Protein AF-A0A7R9XXQ8-F1 (afdb_monomer_lite)

Foldseek 3Di:
DPPPPPPCPPVVVVPPPDDDPVNLVVVQVVCCVVPVDGDDPDDLVPDDPVVNVVVDDDDPVVVVVVVVVLVVDPDPVVSVVVVCVVVVNDPDVVVVPPPPPPPPPPPPD

Secondary structure (DSSP, 8-state):
--TTSSSSHHHHHTT-TT--HHHHHHHHHHHHHHHSS------TTTS-HHHHHHHSPPPHHHHHHHHHHHHT---HHHHHHHHHHHTTSS--TTTS-------------

Organism: NCBI:txid156133

Structure (mmCIF, N/CA/C/O backbone):
data_AF-A0A7R9XXQ8-F1
#
_entry.id   AF-A0A7R9XXQ8-F1
#
loop_
_atom_site.group_PDB
_atom_site.id
_atom_site.type_symbol
_atom_site.label_atom_id
_atom_site.label_alt_id
_atom_site.label_comp_id
_atom_site.label_asym_id
_atom_site.label_entity_id
_atom_site.label_seq_id
_atom_site.pdbx_PDB_ins_code
_atom_site.Cartn_x
_atom_site.Cartn_y
_atom_site.Cartn_z
_atom_site.occupancy
_atom_site.B_iso_or_equiv
_atom_site.auth_seq_id
_atom_site.auth_comp_id
_atom_site.auth_asym_id
_atom_site.auth_atom_id
_atom_site.pdbx_PDB_model_num
ATOM 1 N N . SER A 1 1 ? 11.482 24.152 11.584 1.00 44.59 1 SER A N 1
ATOM 2 C CA . SER A 1 1 ? 10.383 23.712 10.705 1.00 44.59 1 SER A CA 1
ATOM 3 C C . SER A 1 1 ? 10.894 22.589 9.810 1.00 44.59 1 SER A C 1
ATOM 5 O O . SER A 1 1 ? 11.612 22.868 8.861 1.00 44.59 1 SER A O 1
ATOM 7 N N . ARG A 1 2 ? 10.676 21.319 10.182 1.00 42.47 2 ARG A N 1
ATOM 8 C CA . ARG A 1 2 ? 11.193 20.131 9.456 1.00 42.47 2 ARG A CA 1
ATOM 9 C C . ARG A 1 2 ? 10.077 19.232 8.907 1.00 42.47 2 ARG A C 1
ATOM 11 O O . ARG A 1 2 ? 10.345 18.350 8.107 1.00 42.47 2 ARG A O 1
ATOM 18 N N . THR A 1 3 ? 8.834 19.496 9.296 1.00 44.12 3 THR A N 1
ATOM 19 C CA . THR A 1 3 ? 7.685 18.613 9.055 1.00 44.12 3 THR A CA 1
ATOM 20 C C . THR A 1 3 ? 6.949 18.903 7.741 1.00 44.12 3 THR A C 1
ATOM 22 O O . THR A 1 3 ? 6.080 18.140 7.350 1.00 44.12 3 THR A O 1
ATOM 25 N N . GLN A 1 4 ? 7.302 19.971 7.015 1.00 43.41 4 GLN A N 1
ATOM 26 C CA . GLN A 1 4 ? 6.642 20.328 5.747 1.00 43.41 4 GLN A CA 1
ATOM 27 C C . GLN A 1 4 ? 7.287 19.715 4.491 1.00 43.41 4 GLN A C 1
ATOM 29 O O . GLN A 1 4 ? 6.741 19.876 3.408 1.00 43.41 4 GLN A O 1
ATOM 34 N N . ARG A 1 5 ? 8.418 18.999 4.600 1.00 43.25 5 ARG A N 1
ATOM 35 C CA . ARG A 1 5 ? 9.094 18.386 3.434 1.00 43.25 5 ARG A CA 1
ATOM 36 C C . ARG A 1 5 ? 8.615 16.977 3.073 1.00 43.25 5 ARG A C 1
ATOM 38 O O . ARG A 1 5 ? 8.966 16.495 2.008 1.00 43.25 5 ARG A O 1
ATOM 45 N N . ALA A 1 6 ? 7.839 16.319 3.935 1.00 41.97 6 ALA A N 1
ATOM 46 C CA . ALA A 1 6 ? 7.479 14.909 3.751 1.00 41.97 6 ALA A CA 1
ATOM 47 C C . ALA A 1 6 ? 6.158 14.682 2.993 1.00 41.97 6 ALA A C 1
ATOM 49 O O . ALA A 1 6 ? 5.855 13.552 2.636 1.00 41.97 6 ALA A O 1
ATOM 50 N N . VAL A 1 7 ? 5.367 15.731 2.741 1.00 41.59 7 VAL A N 1
ATOM 51 C CA . VAL A 1 7 ? 4.044 15.606 2.087 1.00 41.59 7 VAL A CA 1
ATOM 52 C C . VAL A 1 7 ? 4.100 15.993 0.601 1.00 41.59 7 VAL A C 1
ATOM 54 O O . VAL A 1 7 ? 3.151 15.777 -0.145 1.00 41.59 7 VAL A O 1
ATOM 57 N N . THR A 1 8 ? 5.227 16.534 0.141 1.00 44.00 8 THR A N 1
ATOM 58 C CA . THR A 1 8 ? 5.399 17.031 -1.228 1.00 44.00 8 THR A CA 1
ATOM 59 C C . THR A 1 8 ? 5.886 15.979 -2.225 1.00 44.00 8 THR A C 1
ATOM 61 O O . THR A 1 8 ? 5.909 16.281 -3.410 1.00 44.00 8 THR A O 1
ATOM 64 N N . SER A 1 9 ? 6.260 14.762 -1.808 1.00 48.88 9 SER A N 1
ATOM 65 C CA . SER A 1 9 ? 6.932 13.819 -2.718 1.00 48.88 9 SER A CA 1
ATOM 66 C C . SER A 1 9 ? 5.994 13.024 -3.626 1.00 48.88 9 SER A C 1
ATOM 68 O O . SER A 1 9 ? 6.343 12.800 -4.771 1.00 48.88 9 SER A O 1
ATOM 70 N N . MET A 1 10 ? 4.800 12.620 -3.183 1.00 41.31 10 MET A N 1
ATOM 71 C CA . MET A 1 10 ? 3.940 11.762 -4.024 1.00 41.31 10 MET A CA 1
ATOM 72 C C . MET A 1 10 ? 2.934 12.545 -4.870 1.00 41.31 10 MET A C 1
ATOM 74 O O . MET A 1 10 ? 2.598 12.125 -5.971 1.00 41.31 10 MET A O 1
ATOM 78 N N . LYS A 1 11 ? 2.478 13.710 -4.390 1.00 39.66 11 LYS A N 1
ATOM 79 C CA . LYS A 1 11 ? 1.526 14.545 -5.137 1.00 39.66 11 LYS A CA 1
ATOM 80 C C . LYS A 1 11 ? 2.197 15.356 -6.254 1.00 39.66 11 LYS A C 1
ATOM 82 O O . LYS A 1 11 ? 1.564 15.599 -7.268 1.00 39.66 11 LYS A O 1
ATOM 87 N N . ALA A 1 12 ? 3.474 15.715 -6.093 1.00 43.38 12 ALA A N 1
ATOM 88 C CA . ALA A 1 12 ? 4.239 16.416 -7.128 1.00 43.38 12 ALA A CA 1
ATOM 89 C C . ALA A 1 12 ? 4.647 15.502 -8.298 1.00 43.38 12 ALA A C 1
ATOM 91 O O . ALA A 1 12 ? 4.766 15.975 -9.420 1.00 43.38 12 ALA A O 1
ATOM 92 N N . VAL A 1 13 ? 4.811 14.195 -8.057 1.00 46.38 13 VAL A N 1
ATOM 93 C CA . VAL A 1 13 ? 5.146 13.214 -9.108 1.00 46.38 13 VAL A CA 1
ATOM 94 C C . VAL A 1 13 ? 3.949 12.946 -10.029 1.00 46.38 13 VAL A C 1
ATOM 96 O O . VAL A 1 13 ? 4.130 12.721 -11.219 1.00 46.38 13 VAL A O 1
ATOM 99 N N . ALA A 1 14 ? 2.721 13.030 -9.510 1.00 44.59 14 ALA A N 1
ATOM 100 C CA . ALA A 1 14 ? 1.502 12.840 -10.300 1.00 44.59 14 ALA A CA 1
ATOM 101 C C . ALA A 1 14 ? 1.143 14.041 -11.203 1.00 44.59 14 ALA A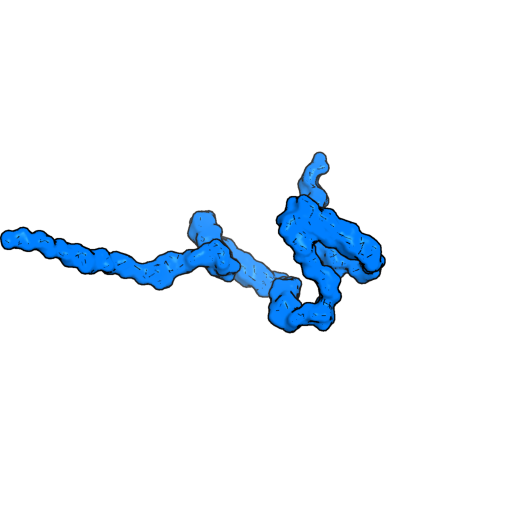 C 1
ATOM 103 O O . ALA A 1 14 ? 0.341 13.887 -12.117 1.00 44.59 14 ALA A O 1
ATOM 104 N N . GLU A 1 15 ? 1.721 15.224 -10.960 1.00 42.25 15 GLU A N 1
ATOM 105 C CA . GLU A 1 15 ? 1.478 16.452 -11.742 1.00 42.25 15 GLU A CA 1
ATOM 106 C C . GLU A 1 15 ? 2.602 16.757 -12.755 1.00 42.25 15 GLU A C 1
ATOM 108 O O . GLU A 1 15 ? 2.564 17.788 -13.425 1.00 42.25 15 GLU A O 1
ATOM 113 N N . ALA A 1 16 ? 3.598 15.874 -12.899 1.00 49.00 16 ALA A N 1
ATOM 114 C CA . ALA A 1 16 ? 4.711 16.044 -13.831 1.00 49.00 16 ALA A CA 1
ATOM 115 C C . ALA A 1 16 ? 4.338 15.608 -15.261 1.00 49.00 16 ALA A C 1
ATOM 117 O O . ALA A 1 16 ? 4.905 14.668 -15.818 1.00 49.00 16 ALA A O 1
ATOM 118 N N . GLU A 1 17 ? 3.377 16.302 -15.872 1.00 51.16 17 GLU A N 1
ATOM 119 C CA . GLU A 1 17 ? 3.313 16.358 -17.331 1.00 51.16 17 GLU A CA 1
ATOM 120 C C . GLU A 1 17 ? 4.490 17.239 -17.805 1.00 51.16 17 GLU A C 1
ATOM 122 O O . GLU A 1 17 ? 4.548 18.425 -17.490 1.00 51.16 17 GLU A O 1
ATOM 127 N N . ASP A 1 18 ? 5.441 16.617 -18.514 1.00 55.34 18 ASP A N 1
ATOM 128 C CA . ASP A 1 18 ? 6.684 17.161 -19.099 1.00 55.34 18 ASP A CA 1
ATOM 129 C C . ASP A 1 18 ? 7.947 17.250 -18.211 1.00 55.34 18 ASP A C 1
ATOM 131 O O . ASP A 1 18 ? 8.616 18.281 -18.152 1.00 55.34 18 ASP A O 1
ATOM 135 N N . THR A 1 19 ? 8.382 16.133 -17.613 1.00 61.91 19 THR A N 1
ATOM 136 C CA . THR A 1 19 ? 9.820 15.941 -17.328 1.00 61.91 19 THR A CA 1
ATOM 137 C C . THR A 1 19 ? 10.560 15.502 -18.591 1.00 61.91 19 THR A C 1
ATOM 139 O O . THR A 1 19 ? 10.143 14.587 -19.310 1.00 61.91 19 THR A O 1
ATOM 142 N N . THR A 1 20 ? 11.680 16.159 -18.886 1.00 71.88 20 THR A N 1
ATOM 143 C CA . THR A 1 20 ? 12.527 15.818 -20.033 1.00 71.88 20 THR A CA 1
ATOM 144 C C . THR A 1 20 ? 13.187 14.446 -19.845 1.00 71.88 20 THR A C 1
ATOM 146 O O . THR A 1 20 ? 13.365 13.957 -18.730 1.00 71.88 20 THR A O 1
ATOM 149 N N . VAL A 1 21 ? 13.590 13.801 -20.948 1.00 74.31 21 VAL A N 1
ATOM 150 C CA . VAL A 1 21 ? 14.237 12.470 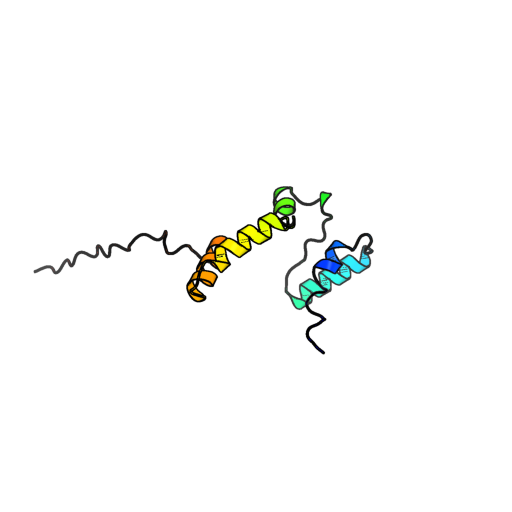-20.915 1.00 74.31 21 VAL A CA 1
ATOM 151 C C . VAL A 1 21 ? 15.489 12.451 -20.029 1.00 74.31 21 VAL A C 1
ATOM 153 O O . VAL A 1 21 ? 15.766 11.441 -19.388 1.00 74.31 21 VAL A O 1
ATOM 156 N N . GLU A 1 22 ? 16.235 13.555 -19.974 1.00 76.69 22 GLU A N 1
ATOM 157 C CA . GLU A 1 22 ? 17.437 13.658 -19.140 1.00 76.69 22 GLU A CA 1
ATOM 158 C C . GLU A 1 22 ? 17.104 13.811 -17.649 1.00 76.69 22 GLU A C 1
ATOM 160 O O . GLU A 1 22 ? 17.779 13.217 -16.813 1.00 76.69 22 GLU A O 1
ATOM 165 N N . GLU A 1 23 ? 16.018 14.504 -17.300 1.00 79.50 23 GLU A N 1
ATOM 166 C CA . GLU A 1 23 ? 15.549 14.591 -15.909 1.00 79.50 23 GLU A CA 1
ATOM 167 C C . GLU A 1 23 ? 15.050 13.235 -15.399 1.00 79.50 23 GLU A C 1
ATOM 169 O O . GLU A 1 23 ? 15.396 12.835 -14.289 1.00 79.50 23 GLU A O 1
ATOM 174 N N . LYS A 1 24 ? 14.326 12.476 -16.236 1.00 75.56 24 LYS A N 1
ATOM 175 C CA . LYS A 1 24 ? 13.893 11.112 -15.892 1.00 75.56 24 LYS A CA 1
ATOM 176 C C . LYS A 1 24 ? 15.084 10.184 -15.627 1.00 75.56 24 LYS A C 1
ATOM 178 O O . LYS A 1 24 ? 15.012 9.345 -14.737 1.00 75.56 24 LYS A O 1
ATOM 183 N N . LYS A 1 25 ? 16.182 10.311 -16.383 1.00 81.12 25 LYS A N 1
ATOM 184 C CA . LYS A 1 25 ? 17.398 9.511 -16.146 1.00 81.12 25 LYS A CA 1
ATOM 185 C C . LYS A 1 25 ? 18.050 9.854 -14.814 1.00 81.12 25 LYS A C 1
ATOM 187 O O . LYS A 1 25 ? 18.387 8.938 -14.073 1.00 81.12 25 LYS A O 1
ATOM 192 N N . GLN A 1 26 ? 18.186 11.145 -14.511 1.00 84.81 26 GLN A N 1
ATOM 193 C CA . GLN A 1 26 ? 18.776 11.579 -13.248 1.00 84.81 26 GLN A CA 1
ATOM 194 C C . GLN A 1 26 ? 17.950 11.085 -12.056 1.00 84.81 26 GLN A C 1
ATOM 196 O O . GLN A 1 26 ? 18.505 10.553 -11.105 1.00 84.81 26 GLN A O 1
ATOM 201 N N . GLU A 1 27 ? 16.620 11.173 -12.13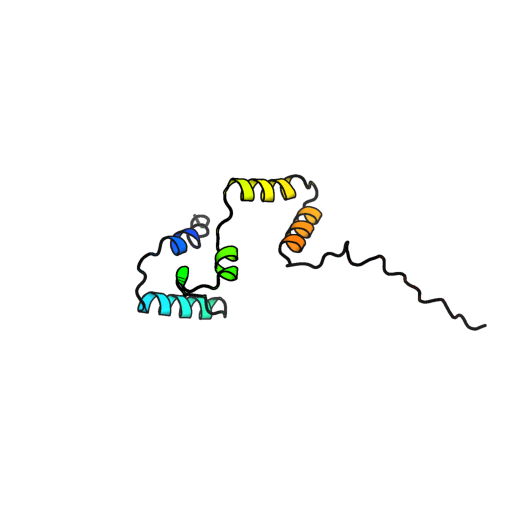1 1.00 80.38 27 GLU A N 1
ATOM 202 C CA . GLU A 1 27 ? 15.734 10.670 -11.077 1.00 80.38 27 GLU A CA 1
ATOM 203 C C . GLU A 1 27 ? 15.879 9.155 -10.865 1.00 80.38 27 GLU A C 1
ATOM 205 O O . GLU A 1 27 ? 15.905 8.678 -9.732 1.00 80.38 27 GLU A O 1
ATOM 210 N N . VAL A 1 28 ? 16.021 8.388 -11.949 1.00 82.00 28 VAL A N 1
ATOM 211 C CA . VAL A 1 28 ? 16.257 6.940 -11.878 1.00 82.00 28 VAL A CA 1
ATOM 212 C C . VAL A 1 28 ? 17.586 6.619 -11.196 1.00 82.00 28 VAL A C 1
ATOM 214 O O . VAL A 1 28 ? 17.627 5.719 -10.355 1.00 82.00 28 VAL A O 1
ATOM 217 N N . GLU A 1 29 ? 18.657 7.332 -11.553 1.00 85.06 29 GLU A N 1
ATOM 218 C CA . GLU A 1 29 ? 19.975 7.166 -10.934 1.00 85.06 29 GLU A CA 1
ATOM 219 C C . GLU A 1 29 ? 19.932 7.526 -9.445 1.00 85.06 29 GLU A C 1
ATOM 221 O O . GLU A 1 29 ? 20.344 6.716 -8.616 1.00 85.06 29 GLU A O 1
ATOM 226 N N . ASP A 1 30 ? 19.333 8.664 -9.093 1.00 86.25 30 ASP A N 1
ATOM 227 C CA . ASP A 1 30 ? 19.211 9.127 -7.710 1.00 86.25 30 ASP A CA 1
ATOM 228 C C . ASP A 1 30 ? 18.413 8.131 -6.845 1.00 86.25 30 ASP A C 1
ATOM 230 O O . ASP A 1 30 ? 18.818 7.780 -5.733 1.00 86.25 30 ASP A O 1
ATOM 234 N N . VAL A 1 31 ? 17.275 7.634 -7.345 1.00 83.12 31 VAL A N 1
ATOM 235 C CA . VAL A 1 31 ? 16.445 6.656 -6.619 1.00 83.12 31 VAL A CA 1
ATOM 236 C C . VAL A 1 31 ? 17.183 5.328 -6.459 1.00 83.12 31 VAL A C 1
ATOM 238 O O . VAL A 1 31 ? 17.120 4.721 -5.386 1.00 83.12 31 VAL A O 1
ATOM 241 N N . TYR A 1 32 ? 17.920 4.890 -7.481 1.00 82.50 32 TYR A N 1
ATOM 242 C CA . TYR A 1 32 ? 18.723 3.676 -7.394 1.00 82.50 32 TYR A CA 1
ATOM 243 C C . TYR A 1 32 ? 19.875 3.820 -6.393 1.00 82.50 32 TYR A C 1
ATOM 245 O O . TYR A 1 32 ? 20.080 2.920 -5.579 1.00 82.50 32 TYR A O 1
ATOM 253 N N . GLU A 1 33 ? 20.591 4.946 -6.385 1.00 85.31 33 GLU A N 1
ATOM 254 C CA . GLU A 1 33 ? 21.674 5.193 -5.427 1.00 85.31 33 GLU A CA 1
ATOM 255 C C . GLU A 1 33 ? 21.177 5.244 -3.976 1.00 85.31 33 GLU A C 1
ATOM 257 O O . GLU A 1 33 ? 21.848 4.737 -3.074 1.00 85.31 33 GLU A O 1
ATOM 262 N N . ILE A 1 34 ? 19.998 5.826 -3.736 1.00 81.75 34 ILE A N 1
ATOM 263 C CA . ILE A 1 34 ? 19.454 5.988 -2.381 1.00 81.75 34 ILE A CA 1
ATOM 264 C C . ILE A 1 34 ? 18.779 4.705 -1.880 1.00 81.75 34 ILE A C 1
ATOM 266 O O . ILE A 1 34 ? 18.950 4.333 -0.717 1.00 81.75 34 ILE A O 1
ATOM 270 N N . PHE A 1 35 ? 17.983 4.047 -2.725 1.00 78.81 35 PHE A N 1
ATOM 271 C CA . PHE A 1 35 ? 17.079 2.973 -2.301 1.00 78.81 35 PHE A CA 1
ATOM 272 C C . PHE A 1 35 ? 17.412 1.597 -2.893 1.00 78.81 35 PHE A C 1
ATOM 274 O O . PHE A 1 35 ? 16.841 0.598 -2.455 1.00 78.81 35 PHE A O 1
ATOM 281 N N . GLY A 1 36 ? 18.325 1.517 -3.864 1.00 79.69 36 GLY A N 1
ATOM 282 C CA . GLY A 1 36 ? 18.773 0.257 -4.462 1.00 79.69 36 GLY A CA 1
ATOM 283 C C . GLY A 1 36 ? 17.773 -0.391 -5.423 1.00 79.69 36 GLY A C 1
ATOM 284 O O . GLY A 1 36 ? 17.904 -1.579 -5.716 1.00 79.69 36 GLY A O 1
ATOM 285 N N . PHE A 1 37 ? 16.769 0.346 -5.910 1.00 80.12 37 PHE A N 1
ATOM 286 C CA . PHE A 1 37 ? 15.816 -0.147 -6.909 1.00 80.12 37 PHE A CA 1
ATOM 287 C C . PHE A 1 37 ? 15.582 0.873 -8.027 1.00 80.12 37 PHE A C 1
ATOM 289 O O . PHE A 1 37 ? 15.732 2.075 -7.828 1.00 80.12 37 PHE A O 1
ATOM 296 N N . PHE A 1 38 ? 15.196 0.382 -9.206 1.00 79.31 38 PHE A N 1
ATOM 297 C CA . PHE A 1 38 ? 14.852 1.225 -10.349 1.00 79.31 38 PHE A CA 1
ATOM 298 C C . PHE A 1 38 ? 13.355 1.562 -10.316 1.00 79.31 38 PHE A C 1
ATOM 300 O O . PHE A 1 38 ? 12.536 0.635 -10.357 1.00 79.31 38 PHE A O 1
ATOM 307 N N . PRO A 1 39 ? 12.969 2.848 -10.235 1.00 79.75 39 PRO A N 1
ATOM 308 C CA . PRO A 1 39 ? 11.568 3.233 -10.314 1.00 79.75 39 PRO A CA 1
ATOM 309 C C . PRO A 1 39 ? 11.013 2.947 -11.716 1.00 79.75 39 PRO A C 1
ATOM 311 O O . PRO A 1 39 ? 11.714 3.029 -12.725 1.00 79.75 39 PRO A O 1
ATOM 314 N N . ASP A 1 40 ? 9.734 2.585 -11.788 1.00 77.50 40 ASP A N 1
ATOM 315 C CA . ASP A 1 40 ? 9.062 2.295 -13.055 1.00 77.50 40 ASP A CA 1
ATOM 316 C C . ASP A 1 40 ? 8.536 3.590 -13.691 1.00 77.50 40 ASP A C 1
ATOM 318 O O . ASP A 1 40 ? 7.442 4.057 -13.358 1.00 77.50 40 ASP A O 1
ATOM 322 N N . MET A 1 41 ? 9.353 4.126 -14.605 1.00 76.38 41 MET A N 1
ATOM 323 C CA . MET A 1 41 ? 9.192 5.414 -15.299 1.00 76.38 41 MET A CA 1
ATOM 324 C C . MET A 1 41 ? 8.269 5.379 -16.522 1.00 76.38 41 MET A C 1
ATOM 326 O O . MET A 1 41 ? 8.181 6.371 -17.248 1.00 76.38 41 MET A O 1
ATOM 330 N N . ARG A 1 42 ? 7.646 4.230 -16.804 1.00 81.62 42 ARG A N 1
ATOM 331 C CA . ARG A 1 42 ? 6.709 4.099 -17.923 1.00 81.62 42 ARG A CA 1
ATOM 332 C C . ARG A 1 42 ? 5.509 5.009 -17.717 1.00 81.62 42 ARG A C 1
ATOM 334 O O . ARG A 1 42 ? 4.994 5.118 -16.600 1.00 81.62 42 ARG A O 1
ATOM 341 N N . ASP A 1 43 ? 5.033 5.596 -18.810 1.00 80.12 43 ASP A N 1
ATOM 342 C CA . ASP A 1 43 ? 3.820 6.403 -18.767 1.00 80.12 43 ASP A CA 1
ATOM 343 C C . ASP A 1 43 ? 2.613 5.505 -18.457 1.00 80.12 43 ASP A C 1
ATOM 345 O O . ASP A 1 43 ? 2.585 4.307 -18.753 1.00 80.12 43 ASP A O 1
ATOM 349 N N . GLU A 1 44 ? 1.558 6.079 -17.885 1.00 75.50 44 GLU A N 1
ATOM 350 C CA . GLU A 1 44 ? 0.424 5.313 -17.355 1.00 75.50 44 GLU A CA 1
ATOM 351 C C . GLU A 1 44 ? -0.291 4.454 -18.417 1.00 75.50 44 GLU A C 1
ATOM 353 O O . GLU A 1 44 ? -0.855 3.402 -18.115 1.00 75.50 44 GLU A O 1
ATOM 358 N N . LYS A 1 45 ? -0.213 4.859 -19.692 1.00 81.62 45 LYS A N 1
ATOM 359 C CA . LYS A 1 45 ? -0.747 4.118 -20.849 1.00 81.62 45 LYS A CA 1
ATOM 360 C C . LYS A 1 45 ? 0.089 2.888 -21.224 1.00 81.62 45 LYS A C 1
ATOM 362 O O . LYS A 1 45 ? -0.454 1.966 -21.827 1.00 81.62 45 LYS A O 1
ATOM 367 N N . GLU A 1 46 ? 1.375 2.877 -20.883 1.00 83.12 46 GLU A N 1
ATOM 368 C CA . GLU A 1 46 ? 2.329 1.798 -21.177 1.00 83.12 46 GLU A CA 1
ATOM 369 C C . GLU A 1 46 ? 2.345 0.717 -20.086 1.00 83.12 46 GLU A C 1
ATOM 371 O O . GLU A 1 46 ? 2.867 -0.385 -20.284 1.00 83.12 46 GLU A O 1
ATOM 376 N N . LEU A 1 47 ? 1.763 1.014 -18.923 1.00 83.06 47 LEU A N 1
ATOM 377 C CA . LEU A 1 47 ? 1.676 0.081 -17.811 1.00 83.06 47 LEU A CA 1
ATOM 378 C C . LEU A 1 47 ? 0.635 -1.021 -18.075 1.00 83.06 47 LEU A C 1
ATOM 380 O O . LEU A 1 47 ? -0.471 -0.743 -18.554 1.00 83.06 47 LEU A O 1
ATOM 384 N N . PRO A 1 48 ? 0.925 -2.280 -17.691 1.00 88.44 48 PRO A N 1
ATOM 385 C CA . PRO A 1 48 ? -0.074 -3.342 -17.699 1.00 88.44 48 PRO A CA 1
ATOM 386 C C . PRO A 1 48 ? -1.310 -2.947 -16.886 1.00 88.44 48 PRO A C 1
ATOM 388 O O . PRO A 1 48 ? -1.185 -2.362 -15.811 1.00 88.44 48 PRO A O 1
ATOM 391 N N . LYS A 1 49 ? -2.508 -3.331 -17.345 1.00 83.62 49 LYS A N 1
ATOM 392 C CA . LYS A 1 49 ? -3.779 -2.984 -16.678 1.00 83.62 49 LYS A CA 1
ATOM 393 C C . LYS A 1 49 ? -3.787 -3.335 -15.184 1.00 83.62 49 LYS A C 1
ATOM 395 O O . LYS A 1 49 ? -4.242 -2.539 -14.378 1.00 83.62 49 LYS A O 1
ATOM 400 N N . ALA A 1 50 ? -3.235 -4.488 -14.808 1.00 79.31 50 ALA A N 1
ATOM 401 C CA . ALA A 1 50 ? -3.128 -4.887 -13.404 1.00 79.31 50 ALA A CA 1
ATOM 402 C C . ALA A 1 50 ? -2.277 -3.913 -12.567 1.00 79.31 50 ALA A C 1
ATOM 404 O O . ALA A 1 50 ? -2.636 -3.607 -11.438 1.00 79.31 50 ALA A O 1
ATOM 405 N N . VAL A 1 51 ? -1.182 -3.392 -13.131 1.00 77.06 51 VAL A N 1
ATOM 406 C CA . VAL A 1 51 ? -0.310 -2.409 -12.468 1.00 77.06 51 VAL A CA 1
ATOM 407 C C . VAL A 1 51 ? -0.994 -1.047 -12.394 1.00 77.06 51 VAL A C 1
ATOM 409 O O . VAL A 1 51 ? -0.927 -0.395 -11.360 1.00 77.06 51 VAL A O 1
ATOM 412 N N . ARG A 1 52 ? -1.704 -0.639 -13.452 1.00 82.50 52 ARG A N 1
ATOM 413 C CA . ARG A 1 52 ? -2.506 0.594 -13.447 1.00 82.50 52 ARG A CA 1
ATOM 414 C C . ARG A 1 52 ? -3.558 0.575 -12.345 1.00 82.50 52 ARG A C 1
ATOM 416 O O . ARG A 1 52 ? -3.592 1.493 -11.546 1.00 82.50 52 ARG A O 1
ATOM 423 N N . ASN A 1 53 ? -4.318 -0.511 -12.236 1.00 78.56 53 ASN A N 1
ATOM 424 C CA . ASN A 1 53 ? -5.319 -0.680 -11.183 1.00 78.56 53 ASN A CA 1
ATOM 425 C C . ASN A 1 53 ? -4.707 -0.654 -9.768 1.00 78.56 53 ASN A C 1
ATOM 427 O O . ASN A 1 53 ? -5.382 -0.278 -8.820 1.00 78.56 53 ASN A O 1
ATOM 431 N N . MET A 1 54 ? -3.445 -1.075 -9.606 1.00 71.12 54 MET A N 1
ATOM 432 C CA . MET A 1 54 ? -2.732 -0.957 -8.326 1.00 71.12 54 MET A CA 1
ATOM 433 C C . MET A 1 54 ? -2.245 0.470 -8.040 1.00 71.12 54 MET A C 1
ATOM 435 O O . MET A 1 54 ? -2.104 0.834 -6.876 1.00 71.12 54 MET A O 1
ATOM 439 N N . ARG A 1 55 ? -1.958 1.262 -9.082 1.00 75.94 55 ARG A N 1
ATOM 440 C CA . ARG A 1 55 ? -1.560 2.674 -8.969 1.00 75.94 55 ARG A CA 1
ATOM 441 C C . ARG A 1 55 ? -2.752 3.627 -8.870 1.00 75.94 55 ARG A C 1
ATOM 443 O O . ARG A 1 55 ? -2.573 4.746 -8.398 1.00 75.94 55 ARG A O 1
ATOM 450 N N . GLU A 1 56 ? -3.937 3.205 -9.308 1.00 76.38 56 GLU A N 1
ATOM 451 C CA . GLU A 1 56 ? -5.166 3.986 -9.190 1.00 76.38 56 GLU A CA 1
ATOM 452 C C . GLU A 1 56 ? -5.429 4.324 -7.720 1.00 76.38 56 GLU A C 1
ATOM 454 O O . GLU A 1 56 ? -5.570 3.455 -6.854 1.00 76.38 56 GLU A O 1
ATOM 459 N N . PHE A 1 57 ? -5.484 5.624 -7.436 1.00 69.12 57 PHE A N 1
ATOM 460 C CA . PHE A 1 57 ? -5.902 6.103 -6.132 1.00 69.12 57 PHE A CA 1
ATOM 461 C C . PHE A 1 57 ? -7.368 5.738 -5.935 1.00 69.12 57 PHE A C 1
ATOM 463 O O . PHE A 1 57 ? -8.223 6.142 -6.717 1.00 69.12 57 PHE A O 1
ATOM 470 N N . LYS A 1 58 ? -7.654 4.986 -4.872 1.00 73.00 58 LYS A N 1
ATOM 471 C CA . LYS A 1 58 ? -9.033 4.726 -4.461 1.00 73.00 58 LYS A CA 1
ATOM 472 C C . LYS A 1 58 ? -9.734 6.042 -4.134 1.00 73.00 58 LYS A C 1
ATOM 474 O O . LYS A 1 58 ? -9.139 6.924 -3.510 1.00 73.00 58 LYS A O 1
ATOM 479 N N . ASP A 1 59 ? -10.995 6.157 -4.534 1.00 74.75 59 ASP A N 1
ATOM 480 C CA . ASP A 1 59 ? -11.805 7.345 -4.279 1.00 74.75 59 ASP A CA 1
ATOM 481 C C . ASP A 1 59 ? -11.979 7.598 -2.773 1.00 74.75 59 ASP A C 1
ATOM 483 O O . ASP A 1 59 ? -11.845 6.702 -1.935 1.00 74.75 59 ASP A O 1
ATOM 487 N N . GLY A 1 60 ? -12.286 8.846 -2.407 1.00 75.75 60 GLY A N 1
ATOM 488 C CA . GLY A 1 60 ? -12.384 9.271 -1.006 1.00 75.75 60 GLY A CA 1
ATOM 489 C C . GLY A 1 60 ? -13.395 8.476 -0.171 1.00 75.75 60 GLY A C 1
ATOM 490 O O . GLY A 1 60 ? -13.166 8.294 1.024 1.00 75.75 60 GLY A O 1
ATOM 491 N N . GLU A 1 61 ? -14.469 7.975 -0.790 1.00 80.94 61 GLU A N 1
ATOM 492 C CA . GLU A 1 61 ? -15.457 7.102 -0.140 1.00 80.94 61 GLU A CA 1
ATOM 493 C C . GLU A 1 61 ? -14.872 5.718 0.167 1.00 80.94 61 GLU A C 1
ATOM 495 O O . GLU A 1 61 ? -14.907 5.293 1.320 1.00 80.94 61 GLU A O 1
ATOM 500 N N . GLU A 1 62 ? -14.222 5.064 -0.800 1.00 76.25 62 GLU A N 1
ATOM 501 C CA . GLU A 1 62 ? -13.553 3.776 -0.571 1.00 76.25 62 GLU A CA 1
ATOM 502 C C . GLU A 1 62 ? -12.440 3.894 0.484 1.00 76.25 62 GLU A C 1
ATOM 504 O O . GLU A 1 62 ? -12.278 3.036 1.351 1.00 76.25 62 GLU A O 1
ATOM 509 N N . LEU A 1 63 ? -11.678 4.991 0.458 1.00 79.44 63 LEU A N 1
ATOM 510 C CA . LEU A 1 63 ? -10.657 5.287 1.467 1.00 79.44 63 LEU A CA 1
ATOM 511 C C . LEU A 1 63 ? -11.266 5.499 2.860 1.00 79.44 63 LEU A C 1
ATOM 513 O O . LEU A 1 63 ? -10.646 5.129 3.863 1.00 79.44 63 LEU A O 1
ATOM 517 N N . ALA A 1 64 ? -12.454 6.101 2.940 1.00 82.81 64 ALA A N 1
ATOM 518 C CA . ALA A 1 64 ? -13.178 6.282 4.191 1.00 82.81 64 ALA A CA 1
ATOM 519 C C . ALA A 1 64 ? -13.689 4.945 4.740 1.00 82.81 64 ALA A C 1
ATOM 521 O O . ALA A 1 64 ? -13.524 4.694 5.933 1.00 82.81 64 ALA A O 1
ATOM 522 N N . GLU A 1 65 ? -14.219 4.066 3.888 1.00 86.88 65 GLU A N 1
ATOM 523 C CA . GLU A 1 65 ? -14.641 2.714 4.270 1.00 86.88 65 GLU A CA 1
ATOM 524 C C . GLU A 1 65 ? -13.466 1.875 4.785 1.00 86.88 65 GLU A C 1
ATOM 526 O O . GLU A 1 65 ? -13.538 1.291 5.870 1.00 86.88 65 GLU A O 1
ATOM 531 N N . ILE A 1 66 ? -12.339 1.888 4.064 1.00 83.06 66 ILE A N 1
ATOM 532 C CA . ILE A 1 66 ? -11.117 1.187 4.478 1.00 83.06 66 ILE A CA 1
ATOM 533 C C . ILE A 1 66 ? -10.629 1.723 5.830 1.00 83.06 66 ILE A C 1
ATOM 535 O O . ILE A 1 66 ? -10.302 0.947 6.726 1.00 83.06 66 ILE A O 1
ATOM 539 N N . LYS A 1 67 ? -10.614 3.047 6.032 1.00 85.25 67 LYS A N 1
ATOM 540 C CA . LYS A 1 67 ? -10.233 3.639 7.326 1.00 85.25 67 LYS A CA 1
ATOM 541 C C . LYS A 1 67 ? -11.216 3.287 8.441 1.00 85.25 67 LYS A C 1
ATOM 543 O O . LYS A 1 67 ? -10.782 3.042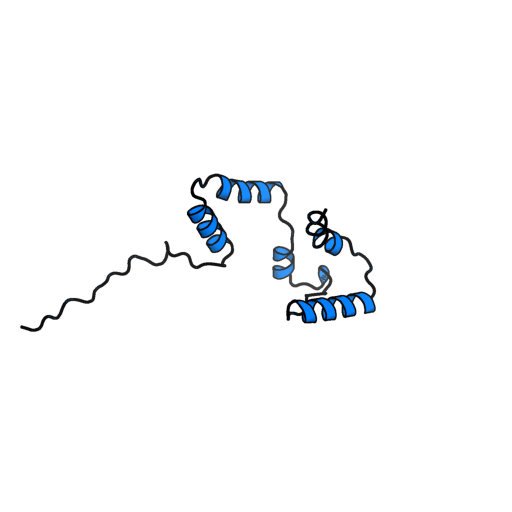 9.566 1.00 85.25 67 LYS A O 1
ATOM 548 N N . ALA A 1 68 ? -12.515 3.261 8.150 1.00 90.56 68 ALA A N 1
ATOM 549 C CA . ALA A 1 68 ? -13.548 2.917 9.118 1.00 90.56 68 ALA A CA 1
ATOM 550 C C . ALA A 1 68 ? -13.377 1.480 9.634 1.00 90.56 68 ALA A C 1
ATOM 552 O O . ALA A 1 68 ? -13.459 1.276 10.845 1.00 90.56 68 ALA A O 1
ATOM 553 N N . LYS A 1 69 ? -13.032 0.526 8.751 1.00 90.69 69 LYS A N 1
ATOM 554 C CA . LYS A 1 69 ? -12.734 -0.873 9.115 1.00 90.69 69 LYS A CA 1
ATOM 555 C C . LYS A 1 69 ? -11.726 -0.962 10.263 1.00 90.69 69 LYS A C 1
ATOM 557 O O . LYS A 1 69 ? -11.977 -1.647 11.249 1.00 90.69 69 LYS A O 1
ATOM 562 N N . TYR A 1 70 ? -10.611 -0.241 10.164 1.00 90.88 70 TYR A N 1
ATOM 563 C CA . TYR A 1 70 ? -9.549 -0.308 11.171 1.00 90.88 70 TYR A CA 1
ATOM 564 C C . TYR A 1 70 ? -9.774 0.628 12.362 1.00 90.88 70 TYR A C 1
ATOM 566 O O . TYR A 1 70 ? -9.255 0.377 13.443 1.00 90.88 70 TYR A O 1
ATOM 574 N N . ASN A 1 71 ? -10.524 1.719 12.199 1.00 89.69 71 ASN A N 1
ATOM 575 C CA . ASN A 1 71 ? -10.851 2.615 13.314 1.00 89.69 71 ASN A CA 1
ATOM 576 C C . ASN A 1 71 ? -11.883 2.025 14.280 1.00 89.69 71 ASN A C 1
ATOM 578 O O . ASN A 1 71 ? -11.966 2.485 15.414 1.00 89.69 71 ASN A O 1
ATOM 582 N N . ALA A 1 72 ? -12.644 1.018 13.851 1.00 91.25 72 ALA A N 1
ATOM 583 C CA . ALA A 1 72 ? -13.545 0.270 14.721 1.00 91.25 72 ALA A CA 1
ATOM 584 C C . ALA A 1 72 ? -12.808 -0.670 15.699 1.00 91.25 72 ALA A C 1
ATOM 586 O O . ALA A 1 72 ? -13.409 -1.118 16.672 1.00 91.25 72 ALA A O 1
ATOM 587 N N . ILE A 1 73 ? -11.527 -0.967 15.456 1.00 92.12 73 ILE A N 1
ATOM 588 C CA . ILE A 1 73 ? -10.709 -1.843 16.301 1.00 92.12 73 ILE A CA 1
ATOM 589 C C . ILE A 1 73 ? -10.083 -0.997 17.413 1.00 92.12 73 ILE A C 1
ATOM 591 O O . ILE A 1 73 ? -9.358 -0.041 17.132 1.00 92.12 73 ILE A O 1
ATOM 595 N N . SER A 1 74 ? -10.387 -1.331 18.668 1.00 90.56 74 SER A N 1
ATOM 596 C CA . SER A 1 74 ? -9.913 -0.583 19.839 1.00 90.56 74 SER A CA 1
ATOM 597 C C . SER A 1 74 ? -8.485 -0.926 20.249 1.00 90.56 74 SER A C 1
ATOM 599 O O . SER A 1 74 ? -7.808 -0.075 20.816 1.00 90.56 74 SER A O 1
ATOM 601 N N . ASP A 1 75 ? -8.054 -2.167 20.020 1.00 94.31 75 ASP A N 1
ATOM 602 C CA . ASP A 1 75 ? -6.692 -2.591 20.326 1.00 94.31 75 ASP A CA 1
ATOM 603 C C . ASP A 1 75 ? -5.746 -2.230 19.177 1.00 94.31 75 ASP A C 1
ATOM 605 O O . ASP A 1 75 ? -5.939 -2.641 18.030 1.00 94.31 75 ASP A O 1
ATOM 609 N N . ASP A 1 76 ? -4.711 -1.451 19.487 1.00 89.56 76 ASP A N 1
ATOM 610 C CA . ASP A 1 76 ? -3.763 -0.966 18.485 1.00 89.56 76 ASP A CA 1
ATOM 611 C C . ASP A 1 76 ? -2.940 -2.109 17.875 1.00 89.56 76 ASP A C 1
ATOM 613 O O . ASP A 1 76 ? -2.620 -2.064 16.686 1.00 89.56 76 ASP A O 1
ATOM 617 N N . SER A 1 77 ? -2.623 -3.151 18.649 1.00 91.06 77 SER A N 1
ATOM 618 C CA . SER A 1 77 ? -1.831 -4.285 18.155 1.00 91.06 77 SER A CA 1
ATOM 619 C C . SER A 1 77 ? -2.645 -5.121 17.169 1.00 91.06 77 SER A C 1
ATOM 621 O O . SER A 1 77 ? -2.168 -5.426 16.077 1.00 91.06 77 SER A O 1
ATOM 623 N N . GLU A 1 78 ? -3.901 -5.416 17.505 1.00 90.56 78 GLU A N 1
ATOM 624 C CA . GLU A 1 78 ? -4.860 -6.109 16.645 1.00 90.56 78 GLU A CA 1
ATOM 625 C C . GLU A 1 78 ? -5.153 -5.310 15.369 1.00 90.56 78 GLU A C 1
ATOM 627 O O . GLU A 1 78 ? -5.204 -5.864 14.268 1.00 90.56 78 GLU A O 1
ATOM 632 N N . LYS A 1 79 ? -5.293 -3.986 15.495 1.00 92.75 79 LYS A N 1
ATOM 633 C CA . LYS A 1 79 ? -5.475 -3.083 14.356 1.00 92.75 79 LYS A CA 1
ATOM 634 C C . LYS A 1 79 ? -4.296 -3.149 13.390 1.00 92.75 79 LYS A C 1
ATOM 636 O O . LYS A 1 79 ? -4.507 -3.236 12.179 1.00 92.75 79 LYS A O 1
ATOM 641 N N . MET A 1 80 ? -3.071 -3.102 13.914 1.00 89.94 80 MET A N 1
ATOM 642 C CA . MET A 1 80 ? -1.852 -3.196 13.108 1.00 89.94 80 MET A CA 1
ATOM 643 C C . MET A 1 80 ? -1.711 -4.580 12.475 1.00 89.94 80 MET A C 1
ATOM 645 O O . MET A 1 80 ? -1.430 -4.664 11.284 1.00 89.94 80 MET A O 1
ATOM 649 N N . TYR A 1 81 ? -1.981 -5.648 13.228 1.00 91.06 81 TYR A N 1
ATOM 650 C CA . TYR A 1 81 ? -1.980 -7.016 12.715 1.00 91.06 81 TYR A CA 1
ATOM 651 C C . TYR A 1 81 ? -2.936 -7.175 11.525 1.00 91.06 81 TYR A C 1
ATOM 653 O O . TYR A 1 81 ? -2.503 -7.527 10.428 1.00 91.06 81 TYR A O 1
ATOM 661 N N . LYS A 1 82 ? -4.214 -6.813 11.694 1.00 89.56 82 LYS A N 1
ATOM 662 C CA . LYS A 1 82 ? -5.226 -6.912 10.629 1.00 89.56 82 LYS A CA 1
ATOM 663 C C . LYS A 1 82 ? -4.864 -6.079 9.402 1.00 89.56 82 LYS A C 1
ATOM 665 O O . LYS A 1 82 ? -5.058 -6.534 8.279 1.00 89.56 82 LYS A O 1
ATOM 670 N N . MET A 1 83 ? -4.289 -4.893 9.601 1.00 89.44 83 MET A N 1
ATOM 671 C CA . MET A 1 83 ? -3.813 -4.055 8.500 1.00 89.44 83 MET A CA 1
ATOM 672 C C . MET A 1 83 ? -2.662 -4.711 7.730 1.00 89.44 83 MET A C 1
ATOM 674 O O . MET A 1 83 ? -2.659 -4.680 6.503 1.00 89.44 83 MET A O 1
ATOM 678 N N . LEU A 1 84 ? -1.696 -5.319 8.422 1.00 88.31 84 LEU A N 1
ATOM 679 C CA . LEU A 1 84 ? -0.580 -6.014 7.777 1.00 88.31 84 LEU A CA 1
ATOM 680 C C . LEU A 1 84 ? -1.045 -7.258 7.012 1.00 88.31 84 LEU A C 1
ATOM 682 O O . LEU A 1 84 ? -0.561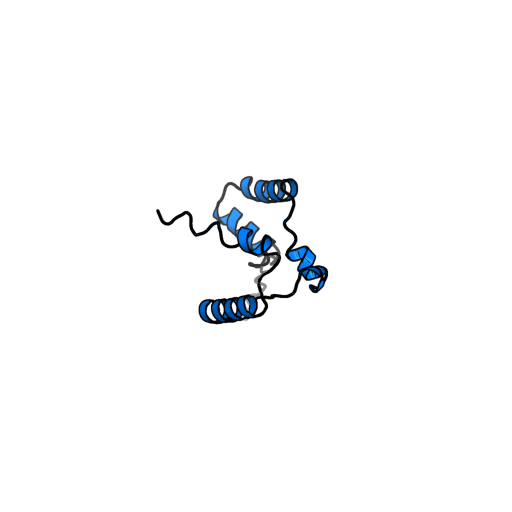 -7.492 5.905 1.00 88.31 84 LEU A O 1
ATOM 686 N N . VAL A 1 85 ? -2.006 -8.008 7.557 1.00 87.50 85 VAL A N 1
ATOM 687 C CA . VAL A 1 85 ? -2.610 -9.169 6.884 1.00 87.50 85 VAL A CA 1
ATOM 688 C C . VAL A 1 85 ? -3.366 -8.744 5.623 1.00 87.50 85 VAL A C 1
ATOM 690 O O . VAL A 1 85 ? -3.132 -9.302 4.553 1.00 87.50 85 VAL A O 1
ATOM 693 N N . ASP A 1 86 ? -4.216 -7.716 5.703 1.00 86.62 86 ASP A N 1
ATOM 694 C CA . ASP A 1 86 ? -4.964 -7.205 4.544 1.00 86.62 86 ASP A CA 1
ATOM 695 C C . ASP A 1 86 ? -4.043 -6.635 3.447 1.00 86.62 86 ASP A C 1
ATOM 697 O O . ASP A 1 86 ? -4.367 -6.708 2.261 1.00 86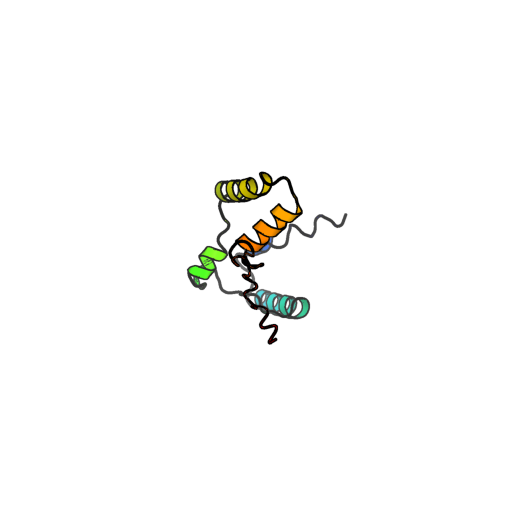.62 86 ASP A O 1
ATOM 701 N N . LEU A 1 87 ? -2.883 -6.083 3.825 1.00 84.31 87 LEU A N 1
ATOM 702 C CA . LEU A 1 87 ? -1.849 -5.622 2.891 1.00 84.31 87 LEU A CA 1
ATOM 703 C C . LEU A 1 87 ? -0.987 -6.765 2.323 1.00 84.31 87 LEU A C 1
ATOM 705 O O . LEU A 1 87 ? -0.141 -6.511 1.466 1.00 84.31 87 LEU A O 1
ATOM 709 N N . GLY A 1 88 ? -1.167 -8.005 2.791 1.00 81.56 88 GLY A N 1
ATOM 710 C CA . GLY A 1 88 ? -0.344 -9.153 2.401 1.00 81.56 88 GLY A CA 1
ATOM 711 C C . GLY A 1 88 ? 1.101 -9.076 2.908 1.00 81.56 88 GLY A C 1
ATOM 712 O O . GLY A 1 88 ? 1.983 -9.726 2.352 1.00 81.56 88 GLY A O 1
ATOM 713 N N . LEU A 1 89 ? 1.354 -8.261 3.937 1.00 84.25 89 LEU A N 1
ATOM 714 C CA . LEU A 1 89 ? 2.668 -8.079 4.564 1.00 84.25 89 LEU A CA 1
ATOM 715 C C . LEU A 1 89 ? 2.902 -9.042 5.734 1.00 84.25 89 LEU A C 1
ATOM 717 O O . LEU A 1 89 ? 4.026 -9.152 6.220 1.00 84.25 89 LEU A O 1
ATOM 721 N N . MET A 1 90 ? 1.848 -9.712 6.199 1.00 86.06 90 MET A N 1
ATOM 722 C CA . MET A 1 90 ? 1.895 -10.707 7.263 1.00 86.06 90 MET A CA 1
ATOM 723 C C . MET A 1 90 ? 0.941 -11.860 6.941 1.00 86.06 90 MET A C 1
ATOM 725 O O . MET A 1 90 ? -0.098 -11.655 6.312 1.00 86.06 90 MET A O 1
ATOM 729 N N . GLU A 1 91 ? 1.310 -13.072 7.353 1.00 86.69 91 GLU A N 1
ATOM 730 C CA . GLU A 1 91 ? 0.452 -14.247 7.219 1.00 86.69 91 GLU A CA 1
ATOM 731 C C . GLU A 1 91 ? -0.730 -14.178 8.187 1.00 86.69 91 GLU A C 1
ATOM 733 O O . GLU A 1 91 ? -0.633 -13.631 9.286 1.00 86.69 91 GLU A O 1
ATOM 738 N N . ASP A 1 92 ? -1.854 -14.750 7.765 1.00 87.62 92 ASP A N 1
ATOM 739 C CA . ASP A 1 92 ? -3.045 -14.837 8.596 1.00 87.62 92 ASP A CA 1
ATOM 740 C C . ASP A 1 92 ? -2.955 -16.061 9.516 1.00 87.62 92 ASP A C 1
ATOM 742 O O . ASP A 1 92 ? -3.320 -17.178 9.136 1.00 87.62 92 ASP A O 1
ATOM 746 N N . TYR A 1 93 ? -2.468 -15.837 10.734 1.00 82.00 93 TYR A N 1
ATOM 747 C CA . TYR A 1 93 ? -2.346 -16.869 11.761 1.00 82.00 93 TYR A CA 1
ATOM 748 C C . TYR A 1 93 ? -3.697 -17.397 12.258 1.00 82.00 93 TYR A C 1
ATOM 750 O O . TYR A 1 93 ? -3.726 -18.472 12.842 1.00 82.00 93 TYR A O 1
ATOM 758 N N . GLU A 1 94 ? -4.820 -16.722 11.982 1.00 79.94 94 GLU A N 1
ATOM 759 C CA . GLU A 1 94 ? -6.156 -17.259 12.292 1.00 79.94 94 GLU A CA 1
ATOM 760 C C . GLU A 1 94 ? -6.552 -18.390 11.326 1.00 79.94 94 GLU A C 1
ATOM 762 O O . GLU A 1 94 ? -7.412 -19.214 11.637 1.00 79.94 94 GLU A O 1
ATOM 767 N N . LYS A 1 95 ? -5.922 -18.449 10.143 1.00 76.19 95 LYS A N 1
ATOM 768 C CA . LYS A 1 95 ? -6.131 -19.512 9.145 1.00 76.19 95 LYS A CA 1
ATOM 769 C C . LYS A 1 95 ? -5.171 -20.684 9.294 1.00 76.19 95 LYS A C 1
ATOM 771 O O . LYS A 1 95 ? -5.422 -21.749 8.725 1.00 76.19 95 LYS A O 1
ATOM 776 N N . LEU A 1 96 ? -4.077 -20.492 10.023 1.00 67.00 96 LEU A N 1
ATOM 777 C CA . LEU A 1 96 ? -3.219 -21.575 10.480 1.00 67.00 96 LEU A CA 1
ATOM 778 C C . LEU A 1 96 ? -4.000 -22.295 11.580 1.00 67.00 96 LEU A C 1
ATOM 780 O O . LEU A 1 96 ? -4.010 -21.863 12.725 1.00 67.00 96 LEU A O 1
ATOM 784 N N . GLY A 1 97 ? -4.761 -23.322 11.187 1.00 63.09 97 GLY A N 1
ATOM 785 C CA . GLY A 1 97 ? -5.588 -24.107 12.103 1.00 63.09 97 GLY A CA 1
ATOM 786 C C . GLY A 1 97 ? -4.808 -24.584 13.330 1.00 63.09 97 GLY A C 1
ATOM 787 O O . GLY A 1 97 ? -3.578 -24.642 13.305 1.00 63.09 97 GLY A O 1
ATOM 788 N N . GLU A 1 98 ? -5.536 -24.910 14.401 1.00 63.56 98 GLU A N 1
ATOM 789 C CA . GLU A 1 98 ? -4.949 -25.415 15.644 1.00 63.56 98 GLU A CA 1
ATOM 790 C C . GLU A 1 98 ? -3.941 -26.525 15.331 1.00 63.56 98 GLU A C 1
ATOM 792 O O . GLU A 1 98 ? -4.274 -27.525 14.693 1.00 63.56 98 GLU A O 1
ATOM 797 N N . TYR A 1 99 ? -2.690 -26.312 15.741 1.00 57.44 99 TYR A N 1
ATOM 798 C CA . TYR A 1 99 ? -1.656 -27.331 15.679 1.00 57.44 99 TYR A CA 1
ATOM 799 C C . TYR A 1 99 ? -2.102 -28.465 16.609 1.00 57.44 99 TYR A C 1
ATOM 801 O O . TYR A 1 99 ? -1.989 -28.334 17.829 1.00 57.44 99 TYR A O 1
ATOM 809 N N . SER A 1 100 ? -2.680 -29.537 16.053 1.00 58.59 100 SER A N 1
ATOM 810 C CA . SER A 1 100 ? -2.883 -30.769 16.805 1.00 58.59 100 SER A CA 1
ATOM 811 C C . SER A 1 100 ? -1.503 -31.373 17.004 1.00 58.59 100 SER A C 1
ATOM 813 O O . SER A 1 100 ? -0.861 -31.855 16.071 1.00 58.59 100 SER A O 1
ATOM 815 N N . ASP A 1 101 ? -0.989 -31.239 18.221 1.00 60.03 101 ASP A N 1
ATOM 816 C CA . ASP A 1 101 ? 0.217 -31.930 18.653 1.00 60.03 101 ASP A CA 1
ATOM 817 C C . ASP A 1 101 ? -0.135 -33.419 18.809 1.00 60.03 101 ASP A C 1
ATOM 819 O O . ASP A 1 101 ? -0.282 -33.931 19.912 1.00 60.03 101 ASP A O 1
ATOM 823 N N . ASP A 1 102 ? -0.355 -34.097 17.677 1.00 60.53 102 ASP A N 1
ATOM 824 C CA . ASP A 1 102 ? -0.608 -35.541 17.579 1.00 60.53 102 ASP A CA 1
ATOM 825 C C . ASP A 1 102 ? 0.712 -36.332 17.683 1.00 60.53 102 ASP A C 1
ATOM 827 O O . ASP A 1 102 ? 0.862 -37.408 17.100 1.00 60.53 102 ASP A O 1
ATOM 831 N N . PHE A 1 103 ? 1.705 -35.805 18.410 1.00 59.66 103 PHE A N 1
ATOM 832 C CA . PHE A 1 103 ? 2.797 -36.627 18.916 1.00 59.66 103 PHE A CA 1
ATOM 833 C C . PHE A 1 103 ? 2.232 -37.475 20.055 1.00 59.66 103 PHE A C 1
ATOM 835 O O . PHE A 1 103 ? 2.400 -37.168 21.234 1.00 59.66 103 PHE A O 1
ATOM 842 N N . ASP A 1 104 ? 1.514 -38.530 19.662 1.00 58.84 104 ASP A N 1
ATOM 843 C CA . ASP A 1 104 ? 1.176 -39.641 20.533 1.00 58.84 104 ASP A CA 1
ATOM 844 C C . ASP A 1 104 ? 2.463 -40.095 21.225 1.00 58.84 104 ASP A C 1
ATOM 846 O O . ASP A 1 104 ? 3.470 -40.448 20.603 1.00 58.84 104 ASP A O 1
ATOM 850 N N . ASP A 1 105 ? 2.401 -40.003 22.544 1.00 60.81 105 ASP A N 1
ATOM 851 C CA . ASP A 1 105 ? 3.374 -40.445 23.520 1.00 60.81 105 ASP A CA 1
ATOM 852 C C . ASP A 1 105 ? 3.499 -41.979 23.386 1.00 60.81 105 ASP A C 1
ATOM 854 O O . ASP A 1 105 ? 2.914 -42.731 24.169 1.00 60.81 105 ASP A O 1
ATOM 858 N N . GLU A 1 106 ? 4.227 -42.476 22.372 1.00 56.69 106 GLU A N 1
ATOM 859 C CA . GLU A 1 106 ? 4.751 -43.853 22.345 1.00 56.69 106 GLU A CA 1
ATOM 860 C C . GLU A 1 106 ? 5.820 -43.977 23.443 1.00 56.69 106 GLU A C 1
ATOM 862 O O . GLU A 1 106 ? 7.027 -44.090 23.220 1.00 56.69 106 GLU A O 1
ATOM 867 N N . SER A 1 107 ? 5.345 -43.911 24.684 1.00 58.09 107 SER A N 1
ATOM 868 C CA . SER A 1 107 ? 6.014 -44.471 25.842 1.00 58.09 107 SER A CA 1
ATOM 869 C C . SER A 1 107 ? 5.869 -45.989 25.747 1.00 58.09 107 SER A C 1
ATOM 871 O O . SER A 1 107 ? 4.951 -46.587 26.301 1.00 58.09 107 SER A O 1
ATOM 873 N N . ASP A 1 108 ? 6.762 -46.599 24.968 1.00 61.47 108 ASP A N 1
ATOM 874 C CA . ASP A 1 108 ? 6.963 -48.047 24.961 1.00 61.47 108 ASP A CA 1
ATOM 875 C C . ASP A 1 108 ? 7.265 -48.521 26.400 1.00 61.47 108 ASP A C 1
ATOM 877 O O . ASP A 1 108 ? 8.284 -48.142 26.991 1.00 61.47 108 ASP A O 1
ATOM 881 N N . GLU A 1 109 ? 6.349 -49.320 26.964 1.00 51.50 109 GLU A N 1
ATOM 882 C CA . GLU A 1 109 ? 6.541 -50.134 28.181 1.00 51.50 109 GLU A CA 1
ATOM 883 C C . GLU A 1 109 ? 7.564 -51.265 27.978 1.00 51.50 109 GLU A C 1
ATOM 885 O O . GLU A 1 109 ? 7.556 -51.921 26.908 1.00 51.50 109 GLU A O 1
#

pLDDT: mean 73.38, std 15.76, range [39.66, 94.31]

Radius of gyration: 22.83 Å; chains: 1; bounding box: 37×74×49 Å

Sequence (109 aa):
SRTQRAVTSMKAVAEAEDTTVEEKKQEVEDVYEIFGFFPDMRDEKELPKAVRNMREFKDGEELAEIKAKYNAISDDSEKMYKMLVDLGLMEDYEKLGEYSDDFDDESDE